Protein AF-A0A920LR28-F1 (afdb_monomer)

Foldseek 3Di:
DDPPQVVPQAQDQDPPDPVSNVVSLVSVLVCCVVPVDDDDQPDDDLPDFSLLDDDLSQLVSCVVVVHFDKDKDKDKAQQPPPGPDRDDPVVVVVCVVVPTDIDIDIDIGDSVLQPADPPSVPSVSNSVSSSVSSVVVVVVD

Structure (mmCIF, N/CA/C/O backbone):
data_AF-A0A920LR28-F1
#
_entry.id   AF-A0A920LR28-F1
#
loop_
_atom_site.group_PDB
_atom_site.id
_atom_site.type_symbol
_atom_site.label_atom_id
_atom_site.label_alt_id
_atom_site.label_comp_id
_atom_site.label_asym_id
_atom_site.label_entity_id
_atom_site.label_seq_id
_atom_site.pdbx_PDB_ins_code
_atom_site.Cartn_x
_atom_site.Cartn_y
_atom_site.Cartn_z
_atom_site.occupancy
_atom_site.B_iso_or_equiv
_atom_site.auth_seq_id
_atom_site.auth_comp_id
_atom_site.auth_asym_id
_atom_site.auth_atom_id
_atom_site.pdbx_PDB_model_num
ATOM 1 N N . MET A 1 1 ? -8.759 13.865 -18.856 1.00 26.95 1 MET A N 1
ATOM 2 C CA . MET A 1 1 ? -8.608 13.378 -17.465 1.00 26.95 1 MET A CA 1
ATOM 3 C C . MET A 1 1 ? -8.999 11.907 -17.459 1.00 26.95 1 MET A C 1
ATOM 5 O O . MET A 1 1 ? -10.129 11.634 -17.845 1.00 26.95 1 MET A O 1
ATOM 9 N N . PRO A 1 2 ? -8.096 10.953 -17.178 1.00 30.11 2 PRO A N 1
ATOM 10 C CA . PRO A 1 2 ? -8.398 9.539 -17.387 1.00 30.11 2 PRO A CA 1
ATOM 11 C C . PRO A 1 2 ? -9.455 9.054 -16.380 1.00 30.11 2 PRO A C 1
ATOM 13 O O . PRO A 1 2 ? -9.290 9.207 -15.175 1.00 30.11 2 PRO A O 1
ATOM 16 N N . LEU A 1 3 ? -10.544 8.475 -16.902 1.00 28.48 3 LEU A N 1
ATOM 17 C CA . LEU A 1 3 ? -11.701 7.927 -16.174 1.00 28.48 3 LEU A CA 1
ATOM 18 C C . LEU A 1 3 ? -11.475 6.506 -15.603 1.00 28.48 3 LEU A C 1
ATOM 20 O O . LEU A 1 3 ? -12.390 5.925 -15.028 1.00 28.48 3 LEU A O 1
ATOM 24 N N . ALA A 1 4 ? -10.277 5.933 -15.744 1.00 32.50 4 ALA A N 1
ATOM 25 C CA . ALA A 1 4 ? -10.049 4.493 -15.579 1.00 32.50 4 ALA A CA 1
ATOM 26 C C . ALA A 1 4 ? -10.132 3.948 -14.134 1.00 32.50 4 ALA A C 1
ATOM 28 O O . ALA A 1 4 ? -10.152 2.738 -13.959 1.00 32.50 4 ALA A O 1
ATOM 29 N N . ALA A 1 5 ? -10.223 4.794 -13.102 1.00 39.91 5 ALA A N 1
ATOM 30 C CA . ALA A 1 5 ? -10.275 4.335 -11.706 1.00 39.91 5 ALA A CA 1
ATOM 31 C C . ALA A 1 5 ? -11.706 4.234 -11.125 1.00 39.91 5 ALA A C 1
ATOM 33 O O . ALA A 1 5 ? -11.944 3.521 -10.153 1.00 39.91 5 ALA A O 1
ATOM 34 N N . ARG A 1 6 ? -12.700 4.904 -11.730 1.00 37.84 6 ARG A N 1
ATOM 35 C CA . ARG A 1 6 ? -14.055 5.011 -11.150 1.00 37.84 6 ARG A CA 1
ATOM 36 C C . ARG A 1 6 ? -14.856 3.702 -11.147 1.00 37.84 6 ARG A C 1
ATOM 38 O O . ARG A 1 6 ? -15.701 3.536 -10.277 1.00 37.84 6 ARG A O 1
ATOM 45 N N . ASN A 1 7 ? -14.578 2.776 -12.064 1.00 34.47 7 ASN A N 1
ATOM 46 C CA . ASN A 1 7 ? -15.402 1.575 -12.255 1.00 34.47 7 ASN A CA 1
ATOM 47 C C . ASN A 1 7 ? -15.063 0.408 -11.307 1.00 34.47 7 ASN A C 1
ATOM 49 O O . ASN A 1 7 ? -15.761 -0.596 -11.333 1.00 34.47 7 ASN A O 1
ATOM 53 N N . ALA A 1 8 ? -14.030 0.536 -10.466 1.00 46.16 8 ALA A N 1
ATOM 54 C CA . ALA A 1 8 ? -13.618 -0.497 -9.507 1.00 46.16 8 ALA A CA 1
ATOM 55 C C . ALA A 1 8 ? -13.830 -0.088 -8.035 1.00 46.16 8 ALA A C 1
ATOM 57 O O . ALA A 1 8 ? -13.302 -0.740 -7.142 1.00 46.16 8 ALA A O 1
ATOM 58 N N . GLY A 1 9 ? -14.550 1.012 -7.768 1.00 50.97 9 GLY A N 1
ATOM 59 C CA . GLY A 1 9 ? -14.701 1.525 -6.403 1.00 50.97 9 GLY A CA 1
ATOM 60 C C . GLY A 1 9 ? -13.371 2.017 -5.821 1.00 50.97 9 GLY A C 1
ATOM 61 O O . GLY A 1 9 ? -12.963 1.598 -4.746 1.00 50.97 9 GLY A O 1
ATOM 62 N N . SER A 1 10 ? -12.649 2.888 -6.535 1.00 57.06 10 SER A N 1
ATOM 63 C CA . SER A 1 10 ? -11.396 3.462 -6.026 1.00 57.06 10 SER A CA 1
ATOM 64 C C . SER A 1 10 ? -11.639 4.774 -5.276 1.00 57.06 10 SER A C 1
ATOM 66 O O . SER A 1 10 ? -12.316 5.663 -5.801 1.00 57.06 10 SER A O 1
ATOM 68 N N . ALA A 1 11 ? -10.995 4.958 -4.125 1.00 63.09 11 ALA A N 1
ATOM 69 C CA . ALA A 1 11 ? -10.871 6.256 -3.469 1.00 63.09 11 ALA A CA 1
ATOM 70 C C . ALA A 1 11 ? -9.432 6.776 -3.594 1.00 63.09 11 ALA A C 1
ATOM 72 O O . ALA A 1 11 ? -8.475 6.060 -3.300 1.00 63.09 11 ALA A O 1
ATOM 73 N N . VAL A 1 12 ? -9.265 8.033 -4.015 1.00 69.44 12 VAL A N 1
ATOM 74 C CA . VAL A 1 12 ? -7.945 8.673 -4.078 1.00 69.44 12 VAL A CA 1
ATOM 75 C C . VAL A 1 12 ? -7.681 9.395 -2.764 1.00 69.44 12 VAL A C 1
ATOM 77 O O . VAL A 1 12 ? -8.375 10.343 -2.410 1.00 69.44 12 VAL A O 1
ATOM 80 N N . LEU A 1 13 ? -6.648 8.957 -2.049 1.00 70.19 13 LEU A N 1
ATOM 81 C CA . LEU A 1 13 ? -6.173 9.604 -0.829 1.00 70.19 13 LEU A CA 1
ATOM 82 C C . LEU A 1 13 ? -5.081 10.618 -1.185 1.00 70.19 13 LEU A C 1
ATOM 84 O O . LEU A 1 13 ? -3.888 10.332 -1.070 1.00 70.19 13 LEU A O 1
ATOM 88 N N . ASP A 1 14 ? -5.485 11.790 -1.677 1.00 68.00 14 ASP A N 1
ATOM 89 C CA . ASP A 1 14 ? -4.538 12.849 -2.035 1.00 68.00 14 ASP A CA 1
ATOM 90 C C . ASP A 1 14 ? -3.821 13.380 -0.782 1.00 68.00 14 ASP A C 1
ATOM 92 O O . ASP A 1 14 ? -4.446 13.803 0.185 1.00 68.00 14 ASP A O 1
ATOM 96 N N . HIS A 1 15 ? -2.489 13.362 -0.790 1.00 68.44 15 HIS A N 1
ATOM 97 C CA . HIS A 1 15 ? -1.672 13.849 0.322 1.00 68.44 15 HIS A CA 1
ATOM 98 C C . HIS A 1 15 ? -1.372 15.352 0.231 1.00 68.44 15 HIS A C 1
ATOM 100 O O . HIS A 1 15 ? -0.946 15.932 1.228 1.00 68.44 15 HIS A O 1
ATOM 106 N N . ARG A 1 16 ? -1.571 15.983 -0.935 1.00 72.50 16 ARG A N 1
ATOM 107 C CA . ARG A 1 16 ? -1.237 17.398 -1.173 1.00 72.50 16 ARG A CA 1
ATOM 108 C C . ARG A 1 16 ? -2.377 18.346 -0.832 1.00 72.50 16 ARG A C 1
ATOM 110 O O . ARG A 1 16 ? -2.121 19.494 -0.484 1.00 72.50 16 ARG A O 1
ATOM 117 N N . GLN A 1 17 ? -3.619 17.881 -0.931 1.00 77.62 17 GLN A N 1
ATOM 118 C CA . GLN A 1 17 ? -4.807 18.696 -0.690 1.00 77.62 17 GLN A CA 1
ATOM 119 C C . GLN A 1 17 ? -5.635 18.125 0.470 1.00 77.62 17 GLN A C 1
ATOM 121 O O . GLN A 1 17 ? -6.264 17.078 0.307 1.00 77.62 17 GLN A O 1
ATOM 126 N N . PRO A 1 18 ? -5.704 18.807 1.630 1.00 78.25 18 PRO A N 1
ATOM 127 C CA . PRO A 1 18 ? -6.419 18.304 2.807 1.00 78.25 18 PRO A CA 1
ATOM 128 C C . PRO A 1 18 ? -7.905 18.006 2.565 1.00 78.25 18 PRO A C 1
ATOM 130 O O . PRO A 1 18 ? -8.425 17.010 3.062 1.00 78.25 18 PRO A O 1
ATOM 133 N N . GLN A 1 19 ? -8.587 18.838 1.772 1.00 79.88 19 GLN A N 1
ATOM 134 C CA . GLN A 1 19 ? -10.005 18.651 1.441 1.00 79.88 19 GLN A CA 1
ATOM 135 C C . GLN A 1 19 ? -10.225 17.402 0.577 1.00 79.88 19 GLN A C 1
ATOM 137 O O . GLN A 1 19 ? -11.100 16.588 0.868 1.00 79.88 19 GLN A O 1
ATOM 142 N N . SER A 1 20 ? -9.378 17.215 -0.440 1.00 76.19 20 SER A N 1
ATOM 143 C CA . SER A 1 20 ? -9.371 16.021 -1.291 1.00 76.19 20 SER A CA 1
ATOM 144 C C . SER A 1 20 ? -9.071 14.762 -0.471 1.00 76.19 20 SER A C 1
ATOM 146 O O . SER A 1 20 ? -9.766 13.755 -0.593 1.00 76.19 20 SER A O 1
ATOM 148 N N . ARG A 1 21 ? -8.113 14.846 0.465 1.00 78.00 21 ARG A N 1
ATOM 149 C CA . ARG A 1 21 ? -7.794 13.763 1.404 1.00 78.00 21 ARG A CA 1
ATOM 150 C C . ARG A 1 21 ? -9.001 13.334 2.227 1.00 78.00 21 ARG A C 1
ATOM 152 O O . ARG A 1 21 ? -9.249 12.139 2.368 1.00 78.00 21 ARG A O 1
ATOM 159 N N . LEU A 1 22 ? -9.728 14.299 2.790 1.00 81.38 22 LEU A N 1
ATOM 160 C CA . LEU A 1 22 ? -10.907 14.030 3.607 1.00 81.38 22 LEU A CA 1
ATOM 161 C C . LEU A 1 22 ? -12.011 13.373 2.772 1.00 81.38 22 LEU A C 1
ATOM 163 O O . LEU A 1 22 ? -12.549 12.349 3.182 1.00 81.38 22 LEU A O 1
ATOM 167 N N . ALA A 1 23 ? -12.300 13.907 1.583 1.00 82.75 23 ALA A N 1
ATOM 168 C CA . ALA A 1 23 ? -13.278 13.321 0.666 1.00 82.75 23 ALA A CA 1
ATOM 169 C C . ALA A 1 23 ? -12.898 11.885 0.254 1.00 82.75 23 ALA A C 1
ATOM 171 O O . ALA A 1 23 ? -13.752 10.994 0.223 1.00 82.75 23 ALA A O 1
ATOM 172 N N . GLY A 1 24 ? -11.608 11.642 0.009 1.00 82.62 24 GLY A N 1
ATOM 173 C CA . GLY A 1 24 ? -11.063 10.313 -0.251 1.00 82.62 24 GLY A CA 1
ATOM 174 C C . GLY A 1 24 ? -11.241 9.362 0.933 1.00 82.62 24 GLY A C 1
ATOM 175 O O . GLY A 1 24 ? -11.691 8.237 0.742 1.00 82.62 24 GLY A O 1
ATOM 176 N N . MET A 1 25 ? -10.963 9.813 2.160 1.00 84.12 25 MET A N 1
ATOM 177 C CA . MET A 1 25 ? -11.179 9.017 3.377 1.00 84.12 25 MET A CA 1
ATOM 178 C C . MET A 1 25 ? -12.653 8.682 3.601 1.00 84.12 25 MET A C 1
ATOM 180 O O . MET A 1 25 ? -12.966 7.552 3.963 1.00 84.12 25 MET A O 1
ATOM 184 N N . MET A 1 26 ? -13.558 9.634 3.364 1.00 85.94 26 MET A N 1
ATOM 185 C CA . MET A 1 26 ? -15.000 9.393 3.465 1.00 85.94 26 MET A CA 1
ATOM 186 C C . MET A 1 26 ? -15.457 8.370 2.423 1.00 85.94 26 MET A C 1
ATOM 188 O O . MET A 1 26 ? -16.160 7.428 2.768 1.00 85.94 26 MET A O 1
ATOM 192 N N . SER A 1 27 ? -14.982 8.492 1.181 1.00 84.44 27 SER A N 1
ATOM 193 C CA . SER A 1 27 ? -15.292 7.529 0.116 1.00 84.44 27 SER A CA 1
ATOM 194 C C . SER A 1 27 ? -14.745 6.133 0.432 1.00 84.44 27 SER A C 1
ATOM 196 O O . SER A 1 27 ? -15.458 5.148 0.288 1.00 84.44 27 SER A O 1
ATOM 198 N N . ALA A 1 28 ? -13.504 6.043 0.918 1.00 84.81 28 ALA A N 1
ATOM 199 C CA . ALA A 1 28 ? -12.892 4.791 1.364 1.00 84.81 28 ALA A CA 1
ATOM 200 C C . ALA A 1 28 ? -13.664 4.151 2.527 1.00 84.81 28 ALA A C 1
ATOM 202 O O . ALA A 1 28 ? -13.859 2.941 2.553 1.00 84.81 28 ALA A O 1
ATOM 203 N N . SER A 1 29 ? -14.134 4.974 3.465 1.00 86.62 29 SER A N 1
ATOM 204 C CA . SER A 1 29 ? -14.961 4.549 4.591 1.00 86.62 29 SER A CA 1
ATOM 205 C C . SER A 1 29 ? -16.306 3.980 4.126 1.00 86.62 29 SER A C 1
ATOM 207 O O . SER A 1 29 ? -16.710 2.925 4.606 1.00 86.62 29 SER A O 1
ATOM 209 N N . THR A 1 30 ? -16.972 4.627 3.163 1.00 85.38 30 THR A N 1
ATOM 210 C CA . THR A 1 30 ? -18.201 4.106 2.544 1.00 85.38 30 THR A CA 1
ATOM 211 C C . THR A 1 30 ? -17.949 2.778 1.835 1.00 85.38 30 THR A C 1
ATOM 213 O O . THR A 1 30 ? -18.644 1.810 2.111 1.00 85.38 30 THR A O 1
ATOM 216 N N . LEU A 1 31 ? -16.907 2.690 1.004 1.00 84.62 31 LEU A N 1
ATOM 217 C CA . LEU A 1 31 ? -16.562 1.453 0.295 1.00 84.62 31 LEU A CA 1
ATOM 218 C C . LEU A 1 31 ? -16.288 0.292 1.257 1.00 84.62 31 LEU A C 1
ATOM 220 O O . LEU A 1 31 ? -16.795 -0.807 1.056 1.00 84.62 31 LEU A O 1
ATOM 224 N N . LEU A 1 32 ? -15.522 0.539 2.323 1.00 86.06 32 LEU A N 1
ATOM 225 C CA . LEU A 1 32 ? -15.223 -0.482 3.323 1.00 86.06 32 LEU A CA 1
ATOM 226 C C . LEU A 1 32 ? -16.479 -0.927 4.083 1.00 86.06 32 LEU A C 1
ATOM 228 O O . LEU A 1 32 ? -16.619 -2.105 4.391 1.00 86.06 32 LEU A O 1
ATOM 232 N N . ARG A 1 33 ? -17.406 -0.007 4.362 1.00 85.75 33 ARG A N 1
ATOM 233 C CA . ARG A 1 33 ? -18.693 -0.329 4.991 1.00 85.75 33 ARG A CA 1
ATOM 234 C C . ARG A 1 33 ? -19.581 -1.180 4.088 1.00 85.75 33 ARG A C 1
ATOM 236 O O . ARG A 1 33 ? -20.196 -2.120 4.577 1.00 85.75 33 ARG A O 1
ATOM 243 N N . ASP A 1 34 ? -19.643 -0.839 2.806 1.00 85.62 34 ASP A N 1
ATOM 244 C CA . ASP A 1 34 ? -20.548 -1.474 1.848 1.00 85.62 34 ASP A CA 1
ATOM 245 C C . ASP A 1 34 ? -20.037 -2.854 1.406 1.00 85.62 34 ASP A C 1
ATOM 247 O O . ASP A 1 34 ? -20.832 -3.763 1.173 1.00 85.62 34 ASP A O 1
ATOM 251 N N . HIS A 1 35 ? -18.714 -3.026 1.315 1.00 85.69 35 HIS A N 1
ATOM 252 C CA . HIS A 1 35 ? -18.090 -4.248 0.794 1.00 85.69 35 HIS A CA 1
ATOM 253 C C . HIS A 1 35 ? -17.382 -5.103 1.854 1.00 85.69 35 HIS A C 1
ATOM 255 O O . HIS A 1 35 ? -17.056 -6.254 1.580 1.00 85.69 35 HIS A O 1
ATOM 261 N N . GLY A 1 36 ? -17.118 -4.576 3.053 1.00 84.69 36 GLY A N 1
ATOM 262 C CA . GLY A 1 36 ? -16.424 -5.284 4.139 1.00 84.69 36 GLY A CA 1
ATOM 263 C C . GLY A 1 36 ? -14.911 -5.445 3.947 1.00 84.69 36 GLY A C 1
ATOM 264 O O . GLY A 1 36 ? -14.191 -5.699 4.913 1.00 84.69 36 GLY A O 1
ATOM 265 N N . GLU A 1 37 ? -14.403 -5.246 2.732 1.00 87.00 37 GLU A N 1
ATOM 266 C CA . GLU A 1 37 ? -12.982 -5.285 2.403 1.00 87.00 37 GLU A CA 1
ATOM 267 C C . GLU A 1 37 ? -12.598 -4.191 1.403 1.00 87.00 37 GLU A C 1
ATOM 269 O O . GLU A 1 37 ? -13.414 -3.712 0.617 1.00 87.00 37 GLU A O 1
ATOM 274 N N . MET A 1 38 ? -11.331 -3.778 1.438 1.00 86.25 38 MET A N 1
ATOM 275 C CA . MET A 1 38 ? -10.774 -2.844 0.465 1.00 86.25 38 MET A CA 1
ATOM 276 C C . MET A 1 38 ? -9.275 -3.085 0.276 1.00 86.25 38 MET A C 1
ATOM 278 O O . MET A 1 38 ? -8.562 -3.398 1.231 1.00 86.25 38 MET A O 1
ATOM 282 N N . MET A 1 39 ? -8.778 -2.877 -0.943 1.00 84.88 39 MET A N 1
ATOM 283 C CA . MET A 1 39 ? -7.344 -2.848 -1.227 1.00 84.88 39 MET A CA 1
ATOM 284 C C . MET A 1 39 ? -6.862 -1.398 -1.298 1.00 84.88 39 MET A C 1
ATOM 286 O O . MET A 1 39 ? -7.451 -0.568 -1.988 1.00 84.88 39 MET A O 1
ATOM 290 N N . ILE A 1 40 ? -5.771 -1.092 -0.596 1.00 80.12 40 ILE A N 1
ATOM 291 C CA . ILE A 1 40 ? -5.126 0.222 -0.646 1.00 80.12 40 ILE A CA 1
ATOM 292 C C . ILE A 1 40 ? -3.751 0.046 -1.273 1.00 80.12 40 ILE A C 1
ATOM 294 O O . ILE A 1 40 ? -2.849 -0.517 -0.659 1.00 80.12 40 ILE A O 1
ATOM 298 N N . ALA A 1 41 ? -3.595 0.564 -2.489 1.00 78.12 41 ALA A N 1
ATOM 299 C CA . ALA A 1 41 ? -2.307 0.659 -3.155 1.00 78.12 41 ALA A CA 1
ATOM 300 C C . ALA A 1 41 ? -1.755 2.082 -2.964 1.00 78.12 41 ALA A C 1
ATOM 302 O O . ALA A 1 41 ? -2.393 3.048 -3.402 1.00 78.12 41 ALA A O 1
ATOM 303 N N . PRO A 1 42 ? -0.606 2.266 -2.292 1.00 68.12 42 PRO A N 1
ATOM 304 C CA . PRO A 1 42 ? 0.019 3.575 -2.220 1.00 68.12 42 PRO A CA 1
ATOM 305 C C . PRO A 1 42 ? 0.447 4.000 -3.627 1.00 68.12 42 PRO A C 1
ATOM 307 O O . PRO A 1 42 ? 1.300 3.380 -4.254 1.00 68.12 42 PRO A O 1
ATOM 310 N N . ASN A 1 43 ? -0.148 5.078 -4.137 1.00 63.78 43 ASN A N 1
ATOM 311 C CA . ASN A 1 43 ? 0.226 5.598 -5.445 1.00 63.78 43 ASN A CA 1
ATOM 312 C C . ASN A 1 43 ? 1.666 6.126 -5.415 1.00 63.78 43 ASN A C 1
ATOM 314 O O . ASN A 1 43 ? 2.048 6.920 -4.542 1.00 63.78 43 ASN A O 1
ATOM 318 N N . GLY A 1 44 ? 2.450 5.701 -6.406 1.00 53.31 44 GLY A N 1
ATOM 319 C CA . GLY A 1 44 ? 3.788 6.217 -6.653 1.00 53.31 44 GLY A CA 1
ATOM 320 C C . GLY A 1 44 ? 3.777 7.724 -6.929 1.00 53.31 44 GLY A C 1
ATOM 321 O O . GLY A 1 44 ? 2.796 8.315 -7.377 1.00 53.31 44 GLY A O 1
ATOM 322 N N . SER A 1 45 ? 4.900 8.369 -6.657 1.00 57.06 45 SER A N 1
ATOM 323 C CA . SER A 1 45 ? 5.236 9.694 -7.173 1.00 57.06 45 SER A CA 1
ATOM 324 C C . SER A 1 45 ? 6.687 9.651 -7.610 1.00 57.06 45 SER A C 1
ATOM 326 O O . SER A 1 45 ? 7.436 8.757 -7.231 1.00 57.06 45 SER A O 1
ATOM 328 N N . LEU A 1 46 ? 7.076 10.647 -8.394 1.00 55.75 46 LEU A N 1
ATOM 329 C CA . LEU A 1 46 ? 8.379 10.744 -9.049 1.00 55.75 46 LEU A CA 1
ATOM 330 C C . LEU A 1 46 ? 9.580 10.757 -8.087 1.00 55.75 46 LEU A C 1
ATOM 332 O O . LEU A 1 46 ? 10.716 10.672 -8.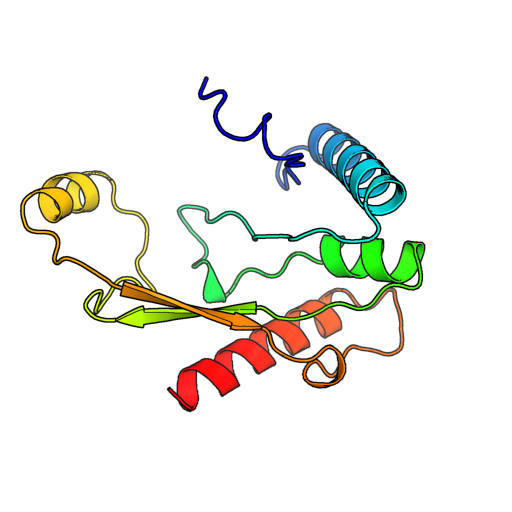541 1.00 55.75 46 LEU A O 1
ATOM 336 N N . VAL A 1 47 ? 9.325 10.926 -6.785 1.00 61.28 47 VAL A N 1
ATOM 337 C CA . VAL A 1 47 ? 10.335 11.220 -5.763 1.00 61.28 47 VAL A CA 1
ATOM 338 C C . VAL A 1 47 ? 10.567 10.034 -4.828 1.00 61.28 47 VAL A C 1
ATOM 340 O O . VAL A 1 47 ? 11.709 9.629 -4.652 1.00 61.28 47 VAL A O 1
ATOM 343 N N . THR A 1 48 ? 9.503 9.468 -4.249 1.00 64.56 48 THR A N 1
ATOM 344 C CA . THR A 1 48 ? 9.608 8.334 -3.312 1.00 64.56 48 THR A CA 1
ATOM 345 C C . THR A 1 48 ? 9.285 7.027 -4.037 1.00 64.56 48 THR A C 1
ATOM 347 O O . THR A 1 48 ? 8.178 6.956 -4.595 1.00 64.56 48 THR A O 1
ATOM 350 N N . PRO A 1 49 ? 10.183 6.026 -4.016 1.00 68.06 49 PRO A N 1
ATOM 351 C CA . PRO A 1 49 ? 9.914 4.685 -4.530 1.00 68.06 49 PRO A CA 1
ATOM 352 C C . PRO A 1 49 ? 8.642 4.081 -3.923 1.00 68.06 49 PRO A C 1
ATOM 354 O O . PRO A 1 49 ? 8.200 4.499 -2.850 1.00 68.06 49 PRO A O 1
ATOM 357 N N . ILE A 1 50 ? 7.995 3.154 -4.628 1.00 69.69 50 ILE A N 1
ATOM 358 C CA . ILE A 1 50 ? 6.702 2.608 -4.188 1.00 69.69 50 ILE A CA 1
ATOM 359 C C . ILE A 1 50 ? 6.862 1.716 -2.951 1.00 69.69 50 ILE A C 1
ATOM 361 O O . ILE A 1 50 ? 6.009 1.738 -2.068 1.00 69.69 50 ILE A O 1
ATOM 365 N N . GLU A 1 51 ? 7.997 1.030 -2.855 1.00 72.19 51 GLU A N 1
ATOM 366 C CA . GLU A 1 51 ? 8.417 0.158 -1.759 1.00 72.19 51 GLU A CA 1
ATOM 367 C C . GLU A 1 51 ? 8.596 0.897 -0.424 1.00 72.19 51 GLU A C 1
ATOM 369 O O . GLU A 1 51 ? 8.416 0.319 0.644 1.00 72.19 51 GLU A O 1
ATOM 374 N N . GLU A 1 52 ? 8.890 2.196 -0.466 1.00 71.81 52 GLU A N 1
ATOM 375 C CA . GLU A 1 52 ? 9.059 3.023 0.732 1.00 71.81 52 GLU A CA 1
ATOM 376 C C . GLU A 1 52 ? 7.740 3.656 1.195 1.00 71.81 52 GLU A C 1
ATOM 378 O O . GLU A 1 52 ? 7.669 4.255 2.273 1.00 71.81 52 GLU A O 1
ATOM 383 N N . ARG A 1 53 ? 6.669 3.559 0.398 1.00 76.62 53 ARG A N 1
ATOM 384 C CA . ARG A 1 53 ? 5.413 4.251 0.687 1.00 76.62 53 ARG A CA 1
ATOM 385 C C . ARG A 1 53 ? 4.496 3.402 1.534 1.00 76.62 53 ARG A C 1
ATOM 387 O O . ARG A 1 53 ? 3.963 2.389 1.096 1.00 76.62 53 ARG A O 1
ATOM 394 N N . VAL A 1 54 ? 4.174 3.937 2.702 1.00 81.62 54 VAL A N 1
ATOM 395 C CA . VAL A 1 54 ? 3.109 3.415 3.547 1.00 81.62 54 VAL A CA 1
ATOM 396 C C . VAL A 1 54 ? 2.067 4.502 3.755 1.00 81.62 54 VAL A C 1
ATOM 398 O O . VAL A 1 54 ? 2.392 5.672 3.948 1.00 81.62 54 VAL A O 1
ATOM 401 N N . SER A 1 55 ? 0.792 4.122 3.669 1.00 80.31 55 SER A N 1
ATOM 402 C CA . SER A 1 55 ? -0.332 5.023 3.915 1.00 80.31 55 SER A CA 1
ATOM 403 C C . SER A 1 55 ? -0.946 4.726 5.284 1.00 80.31 55 SER A C 1
ATOM 405 O O . SER A 1 55 ? -1.668 3.733 5.415 1.00 80.31 55 SER A O 1
ATOM 407 N N . PRO A 1 56 ? -0.753 5.594 6.298 1.00 81.00 56 PRO A N 1
ATOM 408 C CA . PRO A 1 56 ? -1.386 5.429 7.609 1.00 81.00 56 PRO A CA 1
ATOM 409 C C . PRO A 1 56 ? -2.920 5.424 7.559 1.00 81.00 56 PRO A C 1
ATOM 411 O O . PRO A 1 56 ? -3.574 4.968 8.492 1.00 81.00 56 PRO A O 1
ATOM 414 N N . SER A 1 57 ? -3.516 5.910 6.466 1.00 79.38 57 SER A N 1
ATOM 415 C CA . SER A 1 57 ? -4.962 5.868 6.250 1.00 79.38 57 SER A CA 1
ATOM 416 C C . SER A 1 57 ? -5.524 4.446 6.234 1.00 79.38 57 SER A C 1
ATOM 418 O O . SER A 1 57 ? -6.641 4.251 6.705 1.00 79.38 57 SER A O 1
ATOM 420 N N . ALA A 1 58 ? -4.762 3.459 5.744 1.00 82.00 58 ALA A N 1
ATOM 421 C CA . ALA A 1 58 ? -5.181 2.057 5.768 1.00 82.00 58 ALA A CA 1
ATOM 422 C C . ALA A 1 58 ? -5.396 1.566 7.201 1.00 82.00 58 ALA A C 1
ATOM 424 O O . ALA A 1 58 ? -6.408 0.948 7.522 1.00 82.00 58 ALA A O 1
ATOM 425 N N . TRP A 1 59 ? -4.468 1.924 8.081 1.00 86.50 59 TRP A N 1
ATOM 426 C CA . TRP A 1 59 ? -4.542 1.572 9.485 1.00 86.50 59 TRP A CA 1
ATOM 427 C C . TRP A 1 59 ? -5.632 2.340 10.227 1.00 86.50 59 TRP A C 1
ATOM 429 O O . TRP A 1 59 ? -6.382 1.739 10.987 1.00 86.50 59 TRP A O 1
ATOM 439 N N . MET A 1 60 ? -5.809 3.635 9.943 1.00 85.19 60 MET A N 1
ATOM 440 C CA . MET A 1 60 ? -6.919 4.414 10.507 1.00 85.19 60 MET A CA 1
ATOM 441 C C . MET A 1 60 ? -8.288 3.815 10.154 1.00 85.19 60 MET A C 1
ATOM 443 O O . MET A 1 60 ? -9.161 3.741 11.015 1.00 85.19 60 MET A O 1
ATOM 447 N N . LEU A 1 61 ? -8.478 3.389 8.901 1.00 86.56 61 LEU A N 1
ATOM 448 C CA . LEU A 1 61 ? -9.716 2.742 8.457 1.00 86.56 61 LEU A CA 1
ATOM 449 C C . LEU A 1 61 ? -9.907 1.383 9.133 1.00 86.56 61 LEU A C 1
ATOM 451 O O . LEU A 1 61 ? -10.995 1.112 9.635 1.00 86.56 61 LEU A O 1
ATOM 455 N N . ALA A 1 62 ? -8.850 0.570 9.211 1.00 88.12 62 ALA A N 1
ATOM 456 C CA . ALA A 1 62 ? -8.895 -0.711 9.910 1.00 88.12 62 ALA A CA 1
ATOM 457 C C . ALA A 1 62 ? -9.294 -0.531 11.383 1.00 88.12 62 ALA A C 1
ATOM 459 O O . ALA A 1 62 ? -10.228 -1.179 11.839 1.00 88.12 62 ALA A O 1
ATOM 460 N N . GLN A 1 63 ? -8.677 0.409 12.103 1.00 88.69 63 G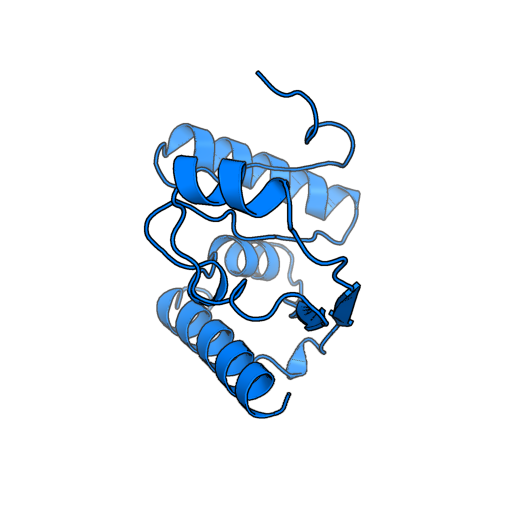LN A N 1
ATOM 461 C CA . GLN A 1 63 ? -9.019 0.695 13.500 1.00 88.69 63 GLN A CA 1
ATOM 462 C C . GLN A 1 63 ? -10.461 1.191 13.659 1.00 88.69 63 GLN A C 1
ATOM 464 O O . GLN A 1 63 ? -11.174 0.735 14.549 1.00 88.69 63 GLN A O 1
ATOM 469 N N . HIS A 1 64 ? -10.920 2.089 12.779 1.00 88.75 64 HIS A N 1
ATOM 470 C CA . HIS A 1 64 ? -12.278 2.634 12.849 1.00 88.75 64 HIS A CA 1
ATOM 471 C C . HIS A 1 64 ? -13.365 1.558 12.705 1.00 88.75 64 HIS A C 1
ATOM 473 O O . HIS A 1 64 ? -14.401 1.654 13.358 1.00 88.75 64 HIS A O 1
ATOM 479 N N . TYR A 1 65 ? -13.117 0.537 11.881 1.00 88.62 65 TYR A N 1
ATOM 480 C CA . TYR A 1 65 ? -14.065 -0.544 11.605 1.00 88.62 65 TYR A CA 1
ATOM 481 C C . TYR A 1 65 ? -13.760 -1.855 12.354 1.00 88.62 65 TYR A C 1
ATOM 483 O O . TYR A 1 65 ? -14.419 -2.860 12.101 1.00 88.62 65 TYR A O 1
ATOM 491 N N . GLY A 1 66 ? -12.768 -1.883 13.254 1.00 88.06 66 GLY A N 1
ATOM 492 C CA . GLY A 1 66 ? -12.324 -3.123 13.912 1.00 88.06 66 GLY A CA 1
ATOM 493 C C . GLY A 1 66 ? -11.762 -4.174 12.939 1.00 88.06 66 GLY A C 1
ATOM 494 O O . GLY A 1 66 ? -11.796 -5.372 13.215 1.00 88.06 66 GLY A O 1
ATOM 495 N N . GLY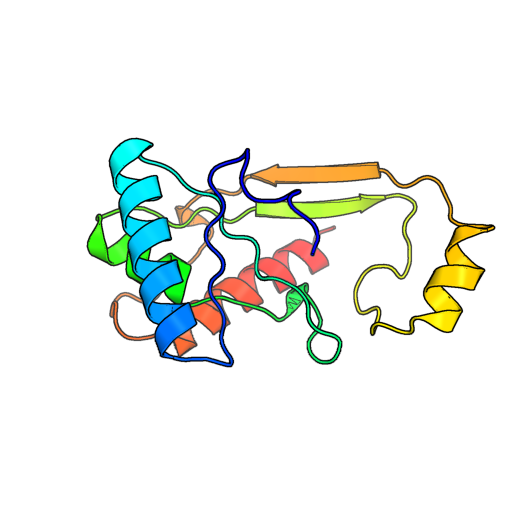 A 1 67 ? -11.287 -3.730 11.775 1.00 89.06 67 GLY A N 1
ATOM 496 C CA . GLY A 1 67 ? -10.735 -4.558 10.714 1.00 89.06 67 GLY A CA 1
ATOM 497 C C . GLY A 1 67 ? -9.266 -4.922 10.927 1.00 89.06 67 GLY A C 1
ATOM 498 O O . GLY A 1 67 ? -8.593 -4.456 11.847 1.00 89.06 67 GLY A O 1
ATOM 499 N N . ARG A 1 68 ? -8.746 -5.753 10.022 1.00 90.06 68 ARG A N 1
ATOM 500 C CA . ARG A 1 68 ? -7.339 -6.170 9.997 1.00 90.06 68 ARG A CA 1
ATOM 501 C C . ARG A 1 68 ? -6.656 -5.652 8.739 1.00 90.06 68 ARG A C 1
ATOM 503 O O . ARG A 1 68 ? -7.262 -5.620 7.672 1.00 90.06 68 ARG A O 1
ATOM 510 N N . VAL A 1 69 ? -5.383 -5.287 8.858 1.00 90.56 69 VAL A N 1
ATOM 511 C CA . VAL A 1 69 ? -4.541 -4.960 7.702 1.00 90.56 69 VAL A CA 1
ATOM 512 C C . VAL A 1 69 ? -3.874 -6.245 7.233 1.00 90.56 6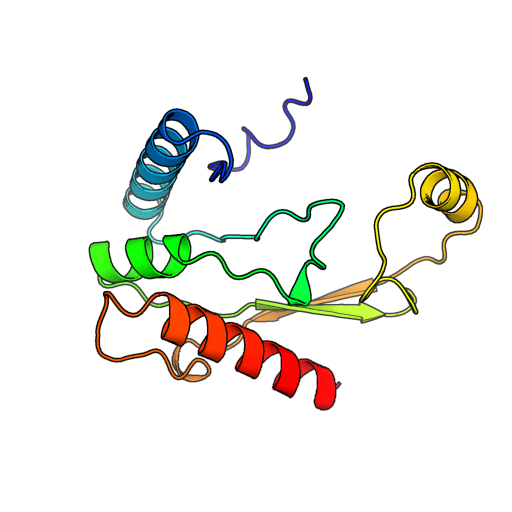9 VAL A C 1
ATOM 514 O O . VAL A 1 69 ? -3.246 -6.935 8.028 1.00 90.56 69 VAL A O 1
ATOM 517 N N . VAL A 1 70 ? -4.020 -6.573 5.951 1.00 91.69 70 VAL A N 1
ATOM 518 C CA . VAL A 1 70 ? -3.393 -7.753 5.346 1.00 91.69 70 VAL A CA 1
ATOM 519 C C . VAL A 1 70 ? -2.396 -7.284 4.289 1.00 91.69 70 VAL A C 1
ATOM 521 O O . VAL A 1 70 ? -2.819 -6.603 3.348 1.00 91.69 70 VAL A O 1
ATOM 524 N N . PRO A 1 71 ? -1.099 -7.612 4.414 1.00 90.56 71 PRO A N 1
ATOM 525 C CA . PRO A 1 71 ? -0.114 -7.208 3.426 1.00 90.56 71 PRO A CA 1
ATOM 526 C C . PRO A 1 71 ? -0.275 -8.013 2.131 1.00 90.56 71 PRO A C 1
ATOM 528 O O . PRO A 1 71 ? -0.658 -9.187 2.138 1.00 90.56 71 PRO A O 1
ATOM 531 N N . TRP A 1 72 ? 0.041 -7.369 1.012 1.00 89.50 72 TRP A N 1
ATOM 532 C CA . TRP A 1 72 ? 0.092 -7.987 -0.308 1.00 89.50 72 TRP A CA 1
ATOM 533 C C . TRP A 1 72 ? 1.462 -7.734 -0.904 1.00 89.50 72 TRP A C 1
ATOM 535 O O . TRP A 1 72 ? 1.903 -6.592 -1.008 1.00 89.50 72 TRP A O 1
ATOM 545 N N . PHE A 1 73 ? 2.121 -8.812 -1.292 1.00 86.69 73 PHE A N 1
ATOM 546 C CA . PHE A 1 73 ? 3.445 -8.788 -1.871 1.00 86.69 73 PHE A CA 1
ATOM 547 C C . PHE A 1 73 ? 3.357 -9.007 -3.382 1.00 86.69 73 PHE A C 1
ATOM 549 O O . PHE A 1 73 ? 2.609 -9.870 -3.849 1.00 86.69 73 PHE A O 1
ATOM 556 N N . PHE A 1 74 ? 4.110 -8.205 -4.129 1.00 84.75 74 PHE A N 1
ATOM 557 C CA . PHE A 1 74 ? 4.171 -8.247 -5.584 1.00 84.75 74 PHE A CA 1
ATOM 558 C C . PHE A 1 74 ? 5.630 -8.414 -6.002 1.00 84.75 74 PHE A C 1
ATOM 560 O O . PHE A 1 74 ? 6.425 -7.503 -5.766 1.00 84.75 74 PHE A O 1
ATOM 567 N N . SER A 1 75 ? 5.968 -9.540 -6.627 1.00 83.25 75 SER A N 1
ATOM 568 C CA . SER A 1 75 ? 7.268 -9.744 -7.272 1.00 83.25 75 SER A CA 1
ATOM 569 C C . SER A 1 75 ? 7.140 -9.677 -8.788 1.00 83.25 75 SER A C 1
ATOM 571 O O . SER A 1 75 ? 6.082 -9.943 -9.364 1.00 83.25 75 SER A O 1
ATOM 573 N N . TYR A 1 76 ? 8.221 -9.248 -9.430 1.00 82.62 76 TYR A N 1
ATOM 574 C CA . TYR A 1 76 ? 8.258 -8.931 -10.851 1.00 82.62 76 TYR A CA 1
ATOM 575 C C . TYR A 1 76 ? 9.358 -9.760 -11.513 1.00 82.62 76 TYR A C 1
ATOM 577 O O . TYR A 1 76 ? 10.532 -9.406 -11.436 1.00 82.62 76 TYR A O 1
ATOM 585 N N . ASP A 1 77 ? 8.972 -10.859 -12.153 1.00 83.06 77 ASP A N 1
ATOM 586 C CA . ASP A 1 77 ? 9.883 -11.718 -12.909 1.00 83.06 77 ASP A CA 1
ATOM 587 C C . ASP A 1 77 ? 10.064 -11.178 -14.336 1.00 83.06 77 ASP A C 1
ATOM 589 O O . ASP A 1 77 ? 9.113 -10.684 -14.951 1.00 83.06 77 ASP A O 1
ATOM 593 N N . GLY A 1 78 ? 11.291 -11.219 -14.856 1.00 77.31 78 GLY A N 1
ATOM 594 C CA . GLY A 1 78 ? 11.650 -10.650 -16.161 1.00 77.31 78 GLY A CA 1
ATOM 595 C C . GLY A 1 78 ? 11.623 -9.114 -16.236 1.00 77.31 78 GLY A C 1
ATOM 596 O O . GLY A 1 78 ? 11.704 -8.554 -17.329 1.00 77.31 78 GLY A O 1
ATOM 597 N N . LEU A 1 79 ? 11.506 -8.415 -15.098 1.00 75.81 79 LEU A N 1
ATOM 598 C CA . LEU A 1 79 ? 11.489 -6.943 -14.996 1.00 75.81 79 LEU A CA 1
ATOM 599 C C . LEU A 1 79 ? 12.605 -6.429 -14.078 1.00 75.81 79 LEU A C 1
ATOM 601 O O . LEU A 1 79 ? 12.400 -5.572 -13.213 1.00 75.81 79 LEU A O 1
ATOM 605 N N . GLU A 1 80 ? 13.801 -6.970 -14.270 1.00 70.94 80 GLU A N 1
ATOM 606 C CA . GLU A 1 80 ? 15.010 -6.585 -13.546 1.00 70.94 80 GLU A CA 1
ATOM 607 C C . GLU A 1 80 ? 15.241 -5.066 -13.666 1.00 70.94 80 GLU A C 1
ATOM 609 O O . GLU A 1 80 ? 15.300 -4.500 -14.759 1.00 70.94 80 GLU A O 1
ATOM 614 N N . GLY A 1 81 ? 15.321 -4.375 -12.525 1.00 65.81 81 GLY A N 1
ATOM 615 C CA . GLY A 1 81 ? 15.469 -2.916 -12.468 1.00 65.81 81 GLY A CA 1
ATOM 616 C C . GLY A 1 81 ? 14.161 -2.113 -12.439 1.00 65.81 81 GLY A C 1
ATOM 617 O O . GLY A 1 81 ? 14.220 -0.883 -12.465 1.00 65.81 81 GLY A O 1
ATOM 618 N N . ALA A 1 82 ? 12.990 -2.759 -12.358 1.00 66.31 82 ALA A N 1
ATOM 619 C CA . ALA A 1 82 ? 11.721 -2.070 -12.093 1.00 66.31 82 ALA A CA 1
ATOM 620 C C . ALA A 1 82 ? 11.599 -1.582 -10.634 1.00 66.31 82 ALA A C 1
ATOM 622 O O . ALA A 1 82 ? 10.983 -0.544 -10.377 1.00 66.31 82 ALA A O 1
ATOM 623 N N . THR A 1 83 ? 12.204 -2.297 -9.684 1.00 63.31 83 THR A N 1
ATOM 624 C CA . THR A 1 83 ? 12.302 -1.903 -8.271 1.00 63.31 83 THR A CA 1
ATOM 625 C C . THR A 1 83 ? 13.368 -0.814 -8.092 1.00 63.31 83 THR A C 1
ATOM 627 O O . THR A 1 83 ? 14.397 -0.818 -8.769 1.00 63.31 83 THR A O 1
ATOM 630 N N . GLY A 1 84 ? 13.112 0.198 -7.254 1.00 63.66 84 GLY A N 1
ATOM 631 C CA . GLY A 1 84 ? 14.004 1.356 -7.091 1.00 63.66 84 GLY A CA 1
ATOM 632 C C . GLY A 1 84 ? 14.049 2.335 -8.275 1.00 63.66 84 GLY A C 1
ATOM 633 O O . GLY A 1 84 ? 14.734 3.364 -8.208 1.00 63.66 84 GLY A O 1
ATOM 634 N N . ALA A 1 85 ? 13.319 2.067 -9.364 1.00 64.50 85 ALA A N 1
ATOM 635 C CA . ALA A 1 85 ? 13.307 2.921 -10.542 1.00 64.50 85 ALA A CA 1
ATOM 636 C C . ALA A 1 85 ? 12.675 4.287 -10.233 1.00 64.50 85 ALA A C 1
ATOM 638 O O . ALA A 1 85 ? 11.476 4.424 -9.984 1.00 64.50 85 ALA A O 1
ATOM 639 N N . ARG A 1 86 ? 13.483 5.348 -10.315 1.00 65.69 86 ARG A N 1
ATOM 640 C CA . ARG A 1 86 ? 12.968 6.722 -10.296 1.00 65.69 86 ARG A CA 1
ATOM 641 C C . ARG A 1 86 ? 12.325 7.042 -11.637 1.00 65.69 86 ARG A C 1
ATOM 643 O O . ARG A 1 86 ? 12.883 6.744 -12.693 1.00 65.69 86 ARG A O 1
ATOM 650 N N . TYR A 1 87 ? 11.176 7.706 -11.605 1.00 65.94 87 TYR A N 1
ATOM 651 C CA . TYR A 1 87 ? 10.448 8.036 -12.824 1.00 65.94 87 TYR A CA 1
ATOM 652 C C . TYR A 1 87 ? 11.254 8.988 -13.717 1.00 65.94 87 TYR A C 1
ATOM 654 O O . TYR A 1 87 ? 11.514 10.140 -13.362 1.00 65.94 87 TYR A O 1
ATOM 662 N N . LYS A 1 88 ? 11.609 8.510 -14.910 1.00 73.25 88 LYS A N 1
ATOM 663 C CA . LYS A 1 88 ? 12.299 9.274 -15.954 1.00 73.25 88 LYS A CA 1
ATOM 664 C C . LYS A 1 88 ? 11.504 9.143 -17.258 1.00 73.25 88 LYS A C 1
ATOM 666 O O . LYS A 1 88 ? 11.657 8.146 -17.958 1.00 73.25 88 LYS A O 1
ATOM 671 N N . PRO A 1 89 ? 10.642 10.116 -17.604 1.00 72.88 89 PRO A N 1
ATOM 672 C CA . PRO A 1 89 ? 9.619 9.933 -18.637 1.00 72.88 89 PRO A CA 1
ATOM 673 C C . PRO A 1 89 ? 10.195 9.632 -20.025 1.00 72.88 89 PRO A C 1
ATOM 675 O O . PRO A 1 89 ? 9.678 8.767 -20.723 1.00 72.88 89 PRO A O 1
ATOM 678 N N . LEU A 1 90 ? 11.302 10.277 -20.404 1.00 80.50 90 LEU A N 1
ATOM 679 C CA . LEU A 1 90 ? 11.973 10.000 -21.679 1.00 80.50 90 LEU A CA 1
ATOM 680 C C . LEU A 1 90 ? 12.589 8.595 -21.716 1.00 80.50 90 LEU A C 1
ATOM 682 O O . LEU A 1 90 ? 12.447 7.889 -22.710 1.00 80.50 90 LEU A O 1
ATOM 686 N N . GLN A 1 91 ? 13.219 8.161 -20.620 1.00 78.50 91 GLN A N 1
ATOM 687 C CA . GLN A 1 91 ? 13.773 6.808 -20.519 1.00 78.50 91 GLN A CA 1
ATOM 688 C C . GLN A 1 91 ? 12.674 5.744 -20.504 1.00 78.50 91 GLN A C 1
ATOM 690 O O . GLN A 1 91 ? 12.860 4.691 -21.095 1.00 78.50 91 GLN A O 1
ATOM 695 N N . LEU A 1 92 ? 11.515 6.024 -19.900 1.00 74.44 92 LEU A N 1
ATOM 696 C CA . LEU A 1 92 ? 10.358 5.128 -19.932 1.00 74.44 92 LEU A CA 1
ATOM 697 C C . LEU A 1 92 ? 9.802 4.961 -21.348 1.00 74.44 92 LEU A C 1
ATOM 699 O O . LEU A 1 92 ? 9.475 3.848 -21.745 1.00 74.44 92 LEU A O 1
ATOM 703 N N . LEU A 1 93 ? 9.694 6.049 -22.114 1.00 79.25 93 LEU A N 1
ATOM 704 C CA . LEU A 1 93 ? 9.221 5.985 -23.499 1.00 79.25 93 LEU A CA 1
ATOM 705 C C . LEU A 1 93 ? 10.183 5.194 -24.389 1.00 79.25 93 LEU A C 1
ATOM 707 O O . LEU A 1 93 ? 9.734 4.353 -25.161 1.00 79.25 93 LEU A O 1
ATOM 711 N N . LEU A 1 94 ? 11.490 5.423 -24.244 1.00 81.25 94 LEU A N 1
ATOM 712 C CA . LEU A 1 94 ? 12.511 4.676 -24.982 1.00 81.25 94 LEU A CA 1
ATOM 713 C C . LEU A 1 94 ? 12.563 3.207 -24.547 1.00 81.25 94 LEU A C 1
ATOM 715 O O . LEU A 1 94 ? 12.567 2.318 -25.392 1.00 81.25 94 LEU A O 1
ATOM 719 N N . GLY A 1 95 ? 12.519 2.948 -23.240 1.00 75.31 95 GLY A N 1
ATOM 720 C CA . GLY A 1 95 ? 12.537 1.600 -22.674 1.00 75.31 95 GLY A CA 1
ATOM 721 C C . GLY A 1 95 ? 11.322 0.765 -23.072 1.00 75.31 95 GLY A C 1
ATOM 722 O O . GLY A 1 95 ? 11.441 -0.446 -23.198 1.00 75.31 95 GLY A O 1
ATOM 723 N N . ARG A 1 96 ? 10.170 1.391 -23.358 1.00 77.75 96 ARG A N 1
ATOM 724 C CA . ARG A 1 96 ? 8.972 0.689 -23.853 1.00 77.75 96 ARG A CA 1
ATOM 725 C C . ARG A 1 96 ? 9.152 0.032 -25.219 1.00 77.75 96 ARG A C 1
ATOM 727 O O . ARG A 1 96 ? 8.429 -0.914 -25.504 1.00 77.75 96 ARG A O 1
ATOM 734 N N . LEU A 1 97 ? 10.077 0.509 -26.052 1.00 81.69 97 LEU A N 1
ATOM 735 C CA . LEU A 1 97 ? 10.309 -0.061 -27.385 1.00 81.69 97 LEU A CA 1
ATOM 736 C C . LEU A 1 97 ? 11.021 -1.417 -27.327 1.00 81.69 97 LEU A C 1
ATOM 738 O O . LEU A 1 97 ? 10.894 -2.215 -28.250 1.00 81.69 97 LEU A O 1
ATOM 742 N N . THR A 1 98 ? 11.753 -1.675 -26.246 1.00 79.31 98 THR A N 1
ATOM 743 C CA . THR A 1 98 ? 12.533 -2.900 -26.031 1.00 79.31 98 THR A CA 1
ATOM 744 C C . THR A 1 98 ? 12.199 -3.547 -24.690 1.00 79.31 98 THR A C 1
ATOM 746 O O . THR A 1 98 ? 13.021 -4.276 -24.139 1.00 79.31 98 THR A O 1
ATOM 749 N N . ALA A 1 99 ? 11.035 -3.226 -24.118 1.00 75.19 99 ALA A N 1
ATOM 750 C CA . ALA A 1 99 ? 10.679 -3.696 -22.791 1.00 75.19 99 ALA A CA 1
ATOM 751 C C . ALA A 1 99 ? 10.488 -5.220 -22.823 1.00 75.19 99 ALA A C 1
ATOM 753 O O . ALA A 1 99 ? 9.735 -5.710 -23.671 1.00 75.19 99 ALA A O 1
ATOM 754 N N . PRO A 1 100 ? 11.140 -5.969 -21.919 1.00 78.00 100 PRO A N 1
ATOM 755 C CA . PRO A 1 100 ? 10.900 -7.396 -21.801 1.00 78.00 100 PRO A CA 1
ATOM 756 C C . PRO A 1 100 ? 9.456 -7.654 -21.358 1.00 78.00 100 PRO A C 1
ATOM 758 O O . PRO A 1 100 ? 8.820 -6.828 -20.696 1.00 78.00 100 PRO A O 1
ATOM 761 N N . LEU A 1 101 ? 8.934 -8.821 -21.734 1.00 81.56 101 LEU A N 1
ATOM 762 C CA . LEU A 1 101 ? 7.701 -9.324 -21.144 1.00 81.56 101 LEU A CA 1
ATOM 763 C C . LEU A 1 101 ? 8.001 -9.734 -19.705 1.00 81.56 101 LEU A C 1
ATOM 765 O O . LEU A 1 101 ? 8.878 -10.558 -19.465 1.00 81.56 101 LEU A O 1
ATOM 769 N N . GLY A 1 102 ? 7.266 -9.139 -18.775 1.00 82.00 102 GLY A N 1
ATOM 770 C CA . GLY A 1 102 ? 7.370 -9.427 -17.356 1.00 82.00 102 GLY A CA 1
ATOM 771 C C . GLY A 1 102 ? 6.168 -10.192 -16.832 1.00 82.00 102 GLY A C 1
ATOM 772 O O . GLY A 1 102 ? 5.048 -9.989 -17.310 1.00 82.00 102 GLY A O 1
ATOM 773 N N . THR A 1 103 ? 6.388 -10.999 -15.801 1.00 85.31 103 THR A N 1
ATOM 774 C CA . THR A 1 103 ? 5.318 -11.648 -15.038 1.00 85.31 103 THR A CA 1
ATOM 775 C C . THR A 1 103 ? 5.228 -11.012 -13.658 1.00 85.31 103 THR A C 1
ATOM 777 O O . THR A 1 103 ? 6.229 -10.868 -12.963 1.00 85.31 103 THR A O 1
ATOM 780 N N . ILE A 1 104 ? 4.020 -10.615 -13.255 1.00 85.88 104 ILE A N 1
ATOM 781 C CA . ILE A 1 104 ? 3.766 -10.090 -11.910 1.00 85.88 104 ILE A CA 1
ATOM 782 C C . ILE A 1 104 ? 3.175 -11.219 -11.074 1.00 85.88 104 ILE A C 1
ATOM 784 O O . ILE A 1 104 ? 2.084 -11.710 -11.374 1.00 85.88 104 ILE A O 1
ATOM 788 N N . HIS A 1 105 ? 3.877 -11.609 -10.019 1.00 87.19 105 HIS A N 1
ATOM 789 C CA . HIS A 1 105 ? 3.392 -12.574 -9.044 1.00 87.19 105 HIS A CA 1
ATOM 790 C C . HIS A 1 105 ? 2.806 -11.835 -7.849 1.00 87.19 105 HIS A C 1
ATOM 792 O O . HIS A 1 105 ? 3.462 -11.001 -7.232 1.00 87.19 105 HIS A O 1
ATOM 798 N N . CYS A 1 106 ? 1.561 -12.158 -7.511 1.00 88.94 106 CYS A N 1
ATOM 799 C CA . CYS A 1 106 ? 0.858 -11.569 -6.379 1.00 88.94 106 CYS A CA 1
ATOM 800 C C . CYS A 1 106 ? 0.715 -12.617 -5.277 1.00 88.94 106 CYS A C 1
ATOM 802 O O . CYS A 1 106 ? 0.116 -13.673 -5.497 1.00 88.94 106 CYS A O 1
ATOM 804 N N . ARG A 1 107 ? 1.198 -12.309 -4.074 1.00 90.12 107 ARG A N 1
ATOM 805 C CA . ARG A 1 107 ? 1.034 -13.155 -2.891 1.00 90.12 107 ARG A CA 1
ATOM 806 C C . ARG A 1 107 ? 0.363 -12.373 -1.772 1.00 90.12 107 ARG A C 1
ATOM 808 O O . ARG A 1 107 ? 0.818 -11.307 -1.370 1.00 90.12 107 ARG A O 1
ATOM 815 N N . ARG A 1 108 ? -0.716 -12.934 -1.235 1.00 91.12 108 ARG A N 1
ATOM 816 C CA . ARG A 1 108 ? -1.384 -12.415 -0.041 1.00 91.12 108 ARG A CA 1
ATOM 817 C C . ARG A 1 108 ? -0.667 -12.940 1.206 1.00 91.12 108 ARG A C 1
ATOM 819 O O . ARG A 1 108 ? -0.492 -14.151 1.336 1.00 91.12 108 ARG A O 1
ATOM 826 N N . GLY A 1 109 ? -0.272 -12.046 2.108 1.00 90.00 109 GLY A N 1
ATOM 827 C CA . GLY A 1 109 ? 0.221 -12.412 3.436 1.00 90.00 109 GLY A CA 1
ATOM 828 C C . GLY A 1 109 ? -0.915 -12.671 4.428 1.00 90.00 109 GLY A C 1
ATOM 829 O O . GLY A 1 109 ? -2.100 -12.683 4.078 1.00 90.00 109 GLY A O 1
ATOM 830 N N . ARG A 1 110 ? -0.567 -12.867 5.695 1.00 91.25 110 ARG A N 1
ATOM 831 C CA . ARG A 1 110 ? -1.518 -12.973 6.808 1.00 91.25 110 ARG A CA 1
ATOM 832 C C . ARG A 1 110 ? -1.560 -11.655 7.569 1.00 91.25 110 ARG A C 1
ATOM 834 O O . ARG A 1 110 ? -0.592 -10.907 7.587 1.00 91.25 110 ARG A O 1
ATOM 841 N N . ALA A 1 111 ? -2.687 -11.372 8.219 1.00 87.88 111 ALA A N 1
ATOM 842 C CA . ALA A 1 111 ? -2.789 -10.195 9.086 1.00 87.88 111 ALA A CA 1
ATOM 843 C C . ALA A 1 111 ? -1.744 -10.229 10.213 1.00 87.88 111 ALA A C 1
ATOM 845 O O . ALA A 1 111 ? -1.169 -9.202 10.551 1.00 87.88 111 ALA A O 1
ATOM 846 N N . ASP A 1 112 ? -1.478 -11.428 10.735 1.00 89.44 112 ASP A N 1
ATOM 847 C CA . ASP A 1 112 ? -0.553 -11.659 11.845 1.00 89.44 112 ASP A CA 1
ATOM 848 C C . ASP A 1 112 ? 0.923 -11.559 11.420 1.00 89.44 112 ASP A C 1
ATOM 850 O O . ASP A 1 112 ? 1.803 -11.511 12.274 1.00 89.44 112 ASP A O 1
ATOM 854 N N . ASP A 1 113 ? 1.202 -11.493 10.111 1.00 88.62 113 ASP A N 1
ATOM 855 C CA . ASP A 1 113 ? 2.558 -11.258 9.611 1.00 88.62 113 ASP A CA 1
ATOM 856 C C . ASP A 1 113 ? 3.016 -9.812 9.890 1.00 88.62 113 ASP A C 1
ATOM 858 O O . ASP A 1 113 ? 4.213 -9.533 9.949 1.00 88.62 113 ASP A O 1
ATOM 86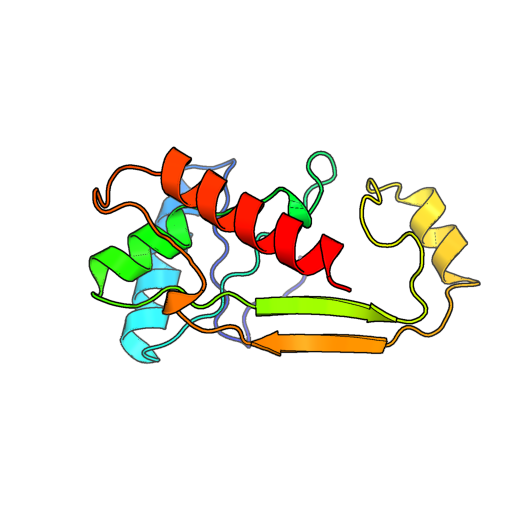2 N N . LEU A 1 114 ? 2.070 -8.879 10.066 1.00 87.69 114 LEU A N 1
ATOM 863 C CA . LEU A 1 114 ? 2.354 -7.496 10.436 1.00 87.69 114 LEU A CA 1
ATOM 864 C C . LEU A 1 114 ? 2.298 -7.336 11.957 1.00 87.69 114 LEU A C 1
ATOM 866 O O . LEU A 1 114 ? 1.229 -7.351 12.568 1.00 87.69 114 LEU A O 1
ATOM 870 N N . GLN A 1 115 ? 3.453 -7.083 12.567 1.00 87.25 115 GLN A N 1
ATOM 871 C CA . GLN A 1 115 ? 3.548 -6.707 13.978 1.00 87.25 115 GLN A CA 1
ATOM 872 C C . GLN A 1 115 ? 3.177 -5.228 14.140 1.00 87.25 115 GLN A C 1
ATOM 874 O O . GLN A 1 115 ? 4.032 -4.344 14.155 1.00 87.25 115 GLN A O 1
ATOM 879 N N . LEU A 1 116 ? 1.873 -4.948 14.176 1.00 87.81 116 LEU A N 1
ATOM 880 C CA . LEU A 1 116 ? 1.354 -3.585 14.267 1.00 87.81 116 LEU A CA 1
ATOM 881 C C . LEU A 1 116 ? 1.423 -3.036 15.702 1.00 87.81 116 LEU A C 1
ATOM 883 O O . LEU A 1 116 ? 1.263 -3.801 16.657 1.00 87.81 116 LEU A O 1
ATOM 887 N N . PRO A 1 117 ? 1.613 -1.715 15.873 1.00 86.56 117 PRO A N 1
ATOM 888 C CA . PRO A 1 117 ? 1.635 -1.103 17.196 1.00 86.56 117 PRO A CA 1
ATOM 889 C C . PRO A 1 117 ? 0.280 -1.234 17.903 1.00 86.56 117 PRO A C 1
ATOM 891 O O . PRO A 1 117 ? -0.781 -1.192 17.276 1.00 86.56 117 PRO A O 1
ATOM 894 N N . ALA A 1 118 ? 0.330 -1.365 19.231 1.00 83.81 118 ALA A N 1
ATOM 895 C CA . ALA A 1 118 ? -0.859 -1.473 20.076 1.00 83.81 118 ALA A CA 1
ATOM 896 C C . ALA A 1 118 ? -1.608 -0.138 20.222 1.00 83.81 118 ALA A C 1
ATOM 898 O O . ALA A 1 118 ? -2.830 -0.136 20.359 1.00 83.81 118 ALA A O 1
ATOM 899 N N . ASP A 1 119 ? -0.892 0.993 20.195 1.00 86.25 119 ASP A N 1
ATOM 900 C CA . ASP A 1 119 ? -1.515 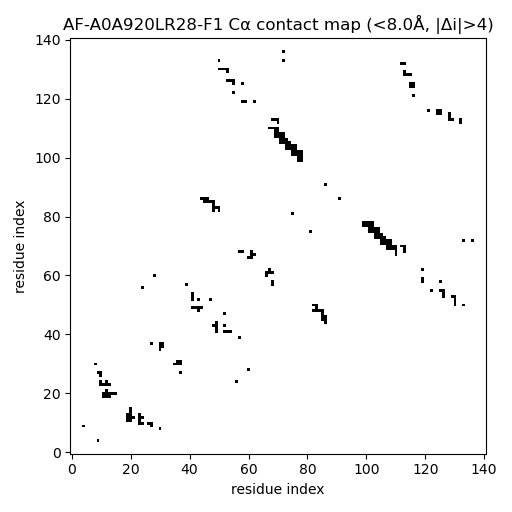2.317 20.179 1.00 86.25 119 ASP A CA 1
ATOM 901 C C . ASP A 1 119 ? -2.040 2.617 18.765 1.00 86.25 119 ASP A C 1
ATOM 903 O O . ASP A 1 119 ? -1.224 2.758 17.860 1.00 86.25 119 ASP A O 1
ATOM 907 N N . PRO A 1 120 ? -3.359 2.791 18.550 1.00 77.81 120 PRO A N 1
ATOM 908 C CA . PRO A 1 120 ? -3.949 3.105 17.244 1.00 77.81 120 PRO A CA 1
ATOM 909 C C . PRO A 1 120 ? -3.576 4.493 16.687 1.00 77.81 120 PRO A C 1
ATOM 911 O O . PRO A 1 120 ? -3.972 4.841 15.568 1.00 77.81 120 PRO A O 1
ATOM 914 N N . ARG A 1 121 ? -2.871 5.330 17.458 1.00 83.62 121 ARG A N 1
ATOM 915 C CA . ARG A 1 121 ? -2.416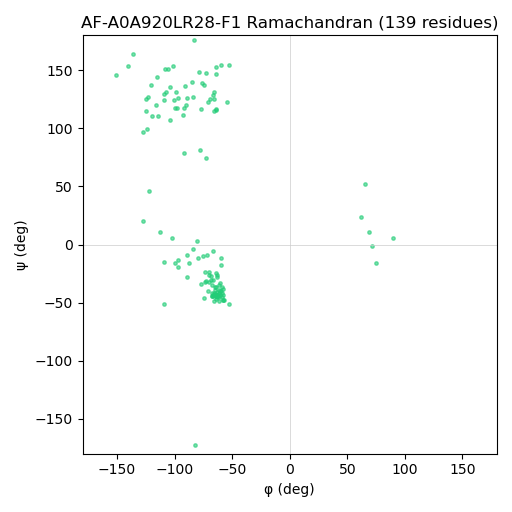 6.666 17.037 1.00 83.62 121 ARG A CA 1
ATOM 916 C C . ARG A 1 121 ? -0.968 6.687 16.545 1.00 83.62 121 ARG A C 1
ATOM 918 O O . ARG A 1 121 ? -0.587 7.662 15.893 1.00 83.62 121 ARG A O 1
ATOM 925 N N . ASP A 1 122 ? -0.200 5.629 16.785 1.00 87.75 122 ASP A N 1
ATOM 926 C CA . ASP A 1 122 ? 1.202 5.482 16.376 1.00 87.75 122 ASP A CA 1
ATOM 927 C C . ASP A 1 122 ? 1.390 5.236 14.860 1.00 87.75 122 ASP A C 1
ATOM 929 O O . ASP A 1 122 ? 1.660 4.135 14.371 1.00 87.75 122 ASP A O 1
ATOM 933 N N . ARG A 1 123 ? 1.203 6.300 14.072 1.00 86.81 123 ARG A N 1
ATOM 934 C CA . ARG A 1 123 ? 1.293 6.245 12.601 1.00 86.81 123 ARG A CA 1
ATOM 935 C C . ARG A 1 123 ? 2.707 5.945 12.109 1.00 86.81 123 ARG A C 1
ATOM 937 O O . ARG A 1 123 ? 2.864 5.383 11.021 1.00 86.81 123 ARG A O 1
ATOM 944 N N . GLU A 1 124 ? 3.709 6.370 12.868 1.00 87.69 124 GLU A N 1
ATOM 945 C CA . GLU A 1 124 ? 5.116 6.160 12.541 1.00 87.69 124 GLU A CA 1
ATOM 946 C C . GLU A 1 124 ? 5.501 4.706 12.790 1.00 87.69 124 GLU A C 1
ATOM 948 O O . GLU A 1 124 ? 6.038 4.076 11.880 1.00 87.69 124 GLU A O 1
ATOM 953 N N . GLY A 1 125 ? 5.110 4.134 13.933 1.00 89.75 125 GLY A N 1
ATOM 954 C CA . GLY A 1 125 ? 5.275 2.712 14.223 1.00 89.75 125 GLY A CA 1
ATOM 955 C C . GLY A 1 125 ? 4.563 1.822 13.207 1.00 89.75 125 GLY A C 1
ATOM 956 O O . GLY A 1 125 ? 5.160 0.868 12.710 1.00 89.75 125 GLY A O 1
ATOM 957 N N . PHE A 1 126 ? 3.339 2.178 12.791 1.00 89.88 126 PHE A N 1
ATOM 958 C CA . PHE A 1 126 ? 2.655 1.477 11.695 1.00 89.88 126 PHE A CA 1
ATOM 959 C C . PHE A 1 126 ? 3.482 1.505 10.402 1.00 89.88 126 PHE A C 1
ATOM 961 O O . PHE A 1 126 ? 3.676 0.475 9.754 1.00 89.88 126 PHE A O 1
ATOM 968 N N . SER A 1 127 ? 3.980 2.684 10.025 1.00 88.62 127 SER A N 1
ATOM 969 C CA . SER A 1 127 ? 4.751 2.851 8.791 1.00 88.62 127 SER A CA 1
ATOM 970 C C . SER A 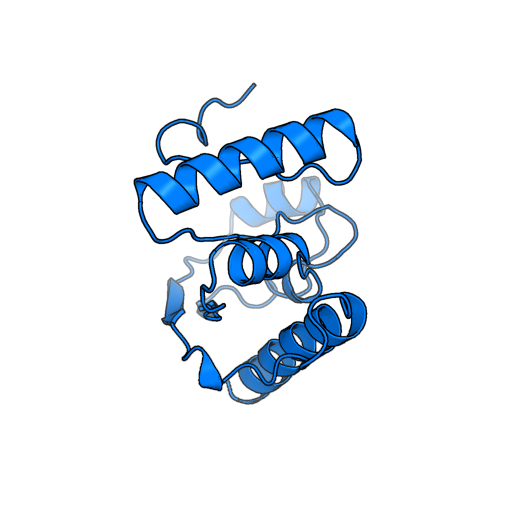1 127 ? 6.062 2.067 8.836 1.00 88.62 127 SER A C 1
ATOM 972 O O . SER A 1 127 ? 6.387 1.374 7.873 1.00 88.62 127 SER A O 1
ATOM 974 N N . ALA A 1 128 ? 6.767 2.111 9.968 1.00 89.25 128 ALA A N 1
ATOM 975 C CA . ALA A 1 128 ? 8.003 1.373 10.189 1.00 89.25 128 ALA A CA 1
ATOM 976 C C . ALA A 1 128 ? 7.784 -0.147 10.137 1.00 89.25 128 ALA A C 1
ATOM 978 O O . ALA A 1 128 ? 8.537 -0.833 9.446 1.00 89.25 128 ALA A O 1
ATOM 979 N N . ALA A 1 129 ? 6.732 -0.662 10.783 1.00 90.88 129 ALA A N 1
ATOM 980 C CA . ALA A 1 129 ? 6.402 -2.088 10.784 1.00 90.88 129 ALA A CA 1
ATOM 981 C C . ALA A 1 129 ? 6.099 -2.611 9.371 1.00 90.88 129 ALA A C 1
ATOM 983 O O . ALA A 1 129 ? 6.631 -3.641 8.956 1.00 90.88 129 ALA A O 1
ATOM 984 N N . VAL A 1 130 ? 5.301 -1.873 8.592 1.00 89.69 130 VAL A N 1
ATOM 985 C CA . VAL A 1 130 ? 4.995 -2.250 7.203 1.00 89.69 130 VAL A CA 1
ATOM 986 C C . VAL A 1 130 ? 6.244 -2.185 6.316 1.00 89.69 130 VAL A C 1
ATOM 988 O O . VAL A 1 130 ? 6.491 -3.103 5.535 1.00 89.69 130 VAL A O 1
ATOM 991 N N . GLN A 1 131 ? 7.062 -1.135 6.440 1.00 88.62 131 GLN A N 1
ATOM 992 C CA . GLN A 1 131 ? 8.318 -1.022 5.687 1.00 88.62 131 GLN A CA 1
ATOM 993 C C . GLN A 1 131 ? 9.323 -2.114 6.062 1.00 88.62 131 GLN A C 1
ATOM 995 O O . GLN A 1 131 ? 10.091 -2.560 5.212 1.00 88.62 131 GLN A O 1
ATOM 1000 N N . GLN A 1 132 ? 9.379 -2.510 7.333 1.00 89.69 132 GLN A N 1
ATOM 1001 C CA . GLN A 1 132 ? 10.231 -3.605 7.782 1.00 89.69 132 GLN A CA 1
ATOM 1002 C C . GLN A 1 132 ? 9.764 -4.933 7.184 1.00 89.69 132 GLN A C 1
ATOM 1004 O O . GLN A 1 132 ? 10.577 -5.623 6.574 1.00 89.69 132 GLN A O 1
ATOM 1009 N N . TYR A 1 133 ? 8.463 -5.231 7.256 1.00 89.56 133 TYR A N 1
ATOM 1010 C CA . TYR A 1 133 ? 7.887 -6.434 6.658 1.00 89.56 133 TYR A CA 1
ATOM 1011 C C . TYR A 1 133 ? 8.256 -6.569 5.175 1.00 89.56 133 TYR A C 1
ATOM 1013 O O . TYR A 1 133 ? 8.793 -7.592 4.759 1.00 89.56 133 TYR A O 1
ATOM 1021 N N . TYR A 1 134 ? 8.043 -5.525 4.368 1.00 86.81 134 TYR A N 1
ATOM 1022 C CA . TYR A 1 134 ? 8.361 -5.604 2.938 1.00 86.81 134 TYR A CA 1
ATOM 1023 C C . TYR A 1 134 ? 9.865 -5.686 2.650 1.00 86.81 134 TYR A C 1
ATOM 1025 O O . TYR A 1 134 ? 10.252 -6.344 1.683 1.00 86.81 134 TYR A O 1
ATOM 1033 N N . ARG A 1 135 ? 10.724 -5.091 3.491 1.00 86.00 135 ARG A N 1
ATOM 1034 C CA . ARG A 1 135 ? 12.183 -5.275 3.394 1.00 86.00 135 ARG A CA 1
ATOM 1035 C C . ARG A 1 135 ? 12.591 -6.722 3.661 1.00 86.00 135 ARG A C 1
ATOM 1037 O O . ARG A 1 135 ? 13.395 -7.260 2.909 1.00 86.00 135 ARG A O 1
ATOM 1044 N N . GLU A 1 136 ? 12.020 -7.352 4.683 1.00 87.12 136 GLU A N 1
ATOM 1045 C CA . GLU A 1 136 ? 12.292 -8.756 5.014 1.00 87.12 136 GLU A CA 1
ATOM 1046 C C . GLU A 1 136 ? 11.795 -9.705 3.919 1.00 87.12 136 GLU A C 1
ATOM 1048 O O . GLU A 1 136 ? 12.522 -10.616 3.539 1.00 87.12 136 GLU A O 1
ATOM 1053 N N . GLN A 1 137 ? 10.603 -9.465 3.361 1.00 84.31 137 GLN A N 1
ATOM 1054 C CA . GLN A 1 137 ? 10.080 -10.271 2.252 1.00 84.31 137 GLN A CA 1
ATOM 1055 C C . GLN A 1 137 ? 10.932 -10.132 0.984 1.00 84.31 137 GLN A C 1
ATOM 1057 O O . GLN A 1 137 ? 11.196 -11.124 0.321 1.00 84.31 137 GLN A O 1
ATOM 1062 N N . THR A 1 138 ? 11.415 -8.924 0.676 1.00 78.06 138 THR A N 1
ATOM 1063 C CA . THR A 1 138 ? 12.287 -8.694 -0.492 1.00 78.06 138 THR A CA 1
ATOM 1064 C C . THR A 1 138 ? 13.667 -9.336 -0.321 1.00 78.06 138 THR A C 1
ATOM 1066 O O . THR A 1 138 ? 14.305 -9.667 -1.307 1.00 78.06 138 THR A O 1
ATOM 1069 N N . ALA A 1 139 ? 14.151 -9.512 0.913 1.00 72.00 139 ALA A N 1
ATOM 1070 C CA . ALA A 1 139 ? 15.427 -10.180 1.182 1.00 72.00 139 ALA A CA 1
ATOM 1071 C C . ALA A 1 139 ? 15.346 -11.719 1.123 1.00 72.00 139 ALA A C 1
ATOM 1073 O O . ALA A 1 139 ? 16.381 -12.381 1.187 1.00 72.00 139 ALA A O 1
ATOM 1074 N N . GLN A 1 140 ? 14.134 -12.279 1.082 1.00 65.44 140 GLN A N 1
ATOM 1075 C CA . GLN A 1 140 ? 13.872 -13.722 1.038 1.00 65.44 140 GLN A CA 1
ATOM 1076 C C . GLN A 1 140 ? 13.551 -14.239 -0.373 1.00 65.44 140 GLN A C 1
ATOM 1078 O O . GLN A 1 140 ? 13.602 -15.452 -0.575 1.00 65.44 140 GLN A O 1
ATOM 1083 N N . ASP A 1 141 ? 13.221 -13.334 -1.298 1.00 58.38 141 ASP A N 1
ATOM 1084 C CA . ASP A 1 141 ? 13.017 -13.579 -2.732 1.00 58.38 141 ASP A CA 1
ATOM 1085 C C . ASP A 1 141 ? 14.343 -13.456 -3.506 1.00 58.38 141 ASP A C 1
ATOM 1087 O O . ASP A 1 141 ? 14.539 -14.252 -4.453 1.00 58.38 141 ASP A O 1
#

Solvent-accessible surface area (backbone atoms only — not comparable to full-atom values): 8822 Å² total; per-residue (Å²): 132,89,71,84,54,67,88,74,77,64,56,62,70,45,87,88,40,71,68,52,22,49,54,14,50,52,48,43,51,51,47,32,69,77,65,75,58,81,88,86,78,66,78,66,54,71,80,53,49,55,82,77,54,67,60,57,65,60,55,51,51,19,62,76,68,74,52,77,68,62,54,72,47,75,48,63,47,66,40,88,70,65,72,85,54,68,70,46,72,68,59,51,60,59,44,61,80,72,54,66,80,58,48,79,48,80,44,77,58,49,47,81,73,53,73,64,58,88,56,90,79,48,51,62,54,39,40,51,36,55,46,47,49,54,51,56,56,61,75,73,109

Nearest PDB structures (foldseek):
  4zt4-assembly2_B  TM=1.645E-01  e=1.160E+00  Trypanosoma brucei brucei TREU927
  7wpl-assembly1_A  TM=2.128E-01  e=5.318E+00  Staphylococcus aureus subsp. aureus COL
  4mw6-assembly2_B  TM=2.055E-01  e=5.639E+00  Trypanosoma brucei
  7yhs-assembly1_I  TM=2.148E-01  e=9.010E+00  Pseudomonas aeruginosa

pLDDT: mean 77.41, std 14.07, range [26.95, 91.69]

Radius of gyration: 16.63 Å;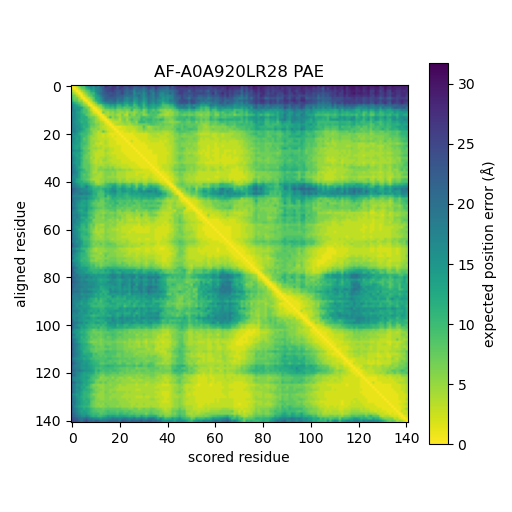 Cα contacts (8 Å, |Δi|>4): 134; chains: 1; bounding box: 36×32×48 Å

Sequence (141 aa):
MPLAARNAGSAVLDHRQPQSRLAGMMSASTLLRDHGEMMIAPNGSLVTPIEERVSPSAWMLAQHYGGRVVPWFFSYDGLEGATGARYKPLQLLLGRLTAPLGTIHCRRGRADDLQLPADPRDREGFSAAVQQYYREQTAQD

Mean predicted aligned error: 8.38 Å

Secondary structure (DSSP, 8-state):
---TTGGGT-----SS-HHHHHHHHHHHHHHHHHHS----PPPP-SSS-GGG---HHHHHHHHHHT-----EEEEEET-TT-TT----HHHHHHHGGGPPP-EEEEEE--GGGS---SSTT-HHHHHHHHHHHHHHHHTT-